Protein AF-A0A0B7FHX1-F1 (afdb_monomer)

Solvent-accessible surface area (backbone atoms only — not comparable to full-atom values): 9506 Å² total; per-residue (Å²): 138,83,82,78,79,73,70,84,73,83,70,71,72,73,91,41,73,64,63,52,54,48,38,58,49,46,40,51,51,51,49,50,56,73,72,40,89,82,59,96,65,55,71,69,55,53,62,51,50,77,76,58,83,90,82,86,83,90,59,101,50,57,67,62,51,52,53,53,48,50,54,54,53,34,53,55,22,52,78,67,77,43,85,44,76,45,78,43,65,50,51,63,91,88,49,93,76,61,57,72,61,45,49,53,49,33,71,73,24,98,39,59,68,72,60,47,55,57,43,28,76,72,34,8,65,67,55,31,48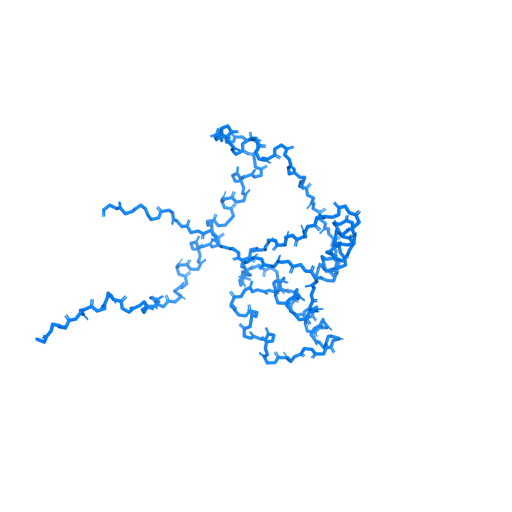,45,60,43,64,63,56,92,49,52,78,45,78,45,75,58,71,82,85,78,71,91,126

Organism: Thanatephorus cucumeris (strain AG1-IB / isolate 7/3/14) (NCBI:txid1108050)

Nearest PDB structures (foldseek):
  6a8j-assembly4_D  TM=2.840E-01  e=4.278E+00  Vibrio vulnificus CMCP6
  8s0d-assembly1_B  TM=2.046E-01  e=9.626E+00  Homo sapiens

pLDDT: mean 76.25, std 16.11, range [33.47, 93.81]

Mean predicted aligned error: 10.98 Å

Sequence (151 aa):
MTVHSLGPDTVYPQNTTQMRLQSETTDNLLWAQITSSSVSQSPAIQGALSRITFLENESSAPLAGILQRCSVEHTAAVSNSKALLVVVGRGRRSAESHIDELHGIIASSNASETIGSEIRRTVGDVATAFVATGTKASLFVFQASENVGDD

Radius of gyration: 18.98 Å; Cα contacts (8 Å, |Δi|>4): 115; chains: 1; bounding box: 52×46×45 Å

Structure (mmCIF, N/CA/C/O backbone):
data_AF-A0A0B7FHX1-F1
#
_entry.id   AF-A0A0B7FHX1-F1
#
loop_
_atom_site.group_PDB
_atom_site.id
_atom_site.type_symbol
_atom_site.label_atom_id
_atom_site.label_alt_id
_atom_site.label_comp_id
_atom_site.label_asym_id
_atom_site.label_entity_id
_atom_site.label_seq_id
_atom_site.pdbx_PDB_ins_code
_atom_site.Cartn_x
_atom_site.Cartn_y
_atom_site.Cartn_z
_atom_site.occupancy
_atom_site.B_iso_or_equiv
_atom_site.auth_seq_id
_atom_site.auth_comp_id
_atom_site.auth_asym_id
_atom_site.auth_atom_id
_atom_site.pdbx_PDB_model_num
ATOM 1 N N . MET A 1 1 ? -36.925 -24.908 -24.776 1.00 37.22 1 MET A N 1
ATOM 2 C CA . MET A 1 1 ? -35.458 -24.741 -24.800 1.00 37.22 1 MET A CA 1
ATOM 3 C C . MET A 1 1 ? -35.200 -23.255 -24.658 1.00 37.22 1 MET A C 1
ATOM 5 O O . MET A 1 1 ? -35.352 -22.517 -25.620 1.00 37.22 1 MET A O 1
ATOM 9 N N . THR A 1 2 ? -35.015 -22.804 -23.424 1.00 33.47 2 THR A N 1
ATOM 10 C CA . THR A 1 2 ? -35.028 -21.385 -23.058 1.00 33.47 2 THR A CA 1
ATOM 11 C C . THR A 1 2 ? -33.585 -20.906 -23.035 1.00 33.47 2 THR A C 1
ATOM 13 O O . THR A 1 2 ? -32.791 -21.381 -22.228 1.00 33.47 2 THR A O 1
ATOM 16 N N . VAL A 1 3 ? -33.223 -20.039 -23.976 1.00 41.09 3 VAL A N 1
ATOM 17 C CA . VAL A 1 3 ? -31.879 -19.466 -24.061 1.00 41.09 3 VAL A CA 1
ATOM 18 C C . VAL A 1 3 ? -31.801 -18.360 -23.013 1.00 41.09 3 VAL A C 1
ATOM 20 O O . VAL A 1 3 ? -32.424 -17.312 -23.167 1.00 41.09 3 VAL A O 1
ATOM 23 N N . HIS A 1 4 ? -31.097 -18.612 -21.910 1.00 41.12 4 HIS A N 1
ATOM 24 C CA . HIS A 1 4 ? -30.722 -17.551 -20.984 1.00 41.12 4 HIS A CA 1
ATOM 25 C C . HIS A 1 4 ? -29.721 -16.652 -21.709 1.00 41.12 4 HIS A C 1
ATOM 27 O O . HIS A 1 4 ? -28.592 -17.063 -21.969 1.00 41.12 4 HIS A O 1
ATOM 33 N N . SER A 1 5 ? -30.151 -15.440 -22.065 1.00 40.06 5 SER A N 1
ATOM 34 C CA . SER A 1 5 ? -29.225 -14.372 -22.424 1.00 40.06 5 SER A CA 1
ATOM 35 C C . SER A 1 5 ? -28.397 -14.084 -21.178 1.00 40.06 5 SER A C 1
ATOM 37 O O . SER A 1 5 ? -28.877 -13.453 -20.238 1.00 40.06 5 SER A O 1
ATOM 39 N N . LEU A 1 6 ? -27.174 -14.608 -21.150 1.00 42.34 6 LEU A N 1
ATOM 40 C CA . LEU A 1 6 ? -26.135 -14.117 -20.260 1.00 42.34 6 LEU A CA 1
ATOM 41 C C . LEU A 1 6 ? -26.043 -12.609 -20.521 1.00 42.34 6 LEU A C 1
ATOM 43 O O . LEU A 1 6 ? -26.012 -12.185 -21.679 1.00 42.34 6 LEU A O 1
ATOM 47 N N . GLY A 1 7 ? -26.132 -11.810 -19.455 1.00 47.69 7 GLY A N 1
ATOM 48 C CA . GLY A 1 7 ? -25.969 -10.358 -19.528 1.00 47.69 7 GLY A CA 1
ATOM 49 C C . GLY A 1 7 ? -24.681 -10.003 -20.273 1.00 47.69 7 GLY A C 1
ATOM 50 O O . GLY A 1 7 ? -23.804 -10.863 -20.378 1.00 47.69 7 GLY A O 1
ATOM 51 N N . PRO A 1 8 ? -24.587 -8.784 -20.833 1.00 43.00 8 PRO A N 1
ATOM 52 C CA . PRO A 1 8 ? -23.492 -8.406 -21.708 1.00 43.00 8 PRO A CA 1
ATOM 53 C C . PRO A 1 8 ? -22.172 -8.772 -21.040 1.00 43.00 8 PRO A C 1
ATOM 55 O O . PRO A 1 8 ? -21.829 -8.259 -19.976 1.00 43.00 8 PRO A O 1
ATOM 58 N N . ASP A 1 9 ? -21.505 -9.730 -21.679 1.00 35.16 9 ASP A N 1
ATOM 59 C CA . ASP A 1 9 ? -20.118 -10.096 -21.479 1.00 35.16 9 ASP A CA 1
ATOM 60 C C . ASP A 1 9 ? -19.353 -8.802 -21.206 1.00 35.16 9 ASP A C 1
ATOM 62 O O . ASP A 1 9 ? -19.464 -7.855 -21.993 1.00 35.16 9 ASP A O 1
ATOM 66 N N . THR A 1 10 ? -18.693 -8.697 -20.050 1.00 42.47 10 THR A N 1
ATOM 67 C CA . THR A 1 10 ? -17.952 -7.497 -19.654 1.00 42.47 10 THR A CA 1
ATOM 68 C C . THR A 1 10 ? -16.729 -7.377 -20.552 1.00 42.47 10 THR A C 1
ATOM 70 O O . THR A 1 10 ? -15.591 -7.609 -20.141 1.00 42.47 10 THR A O 1
ATOM 73 N N . VAL A 1 11 ? -16.959 -7.015 -21.809 1.00 41.91 11 VAL A N 1
ATOM 74 C CA . VAL A 1 11 ? -15.971 -6.408 -22.671 1.00 41.91 11 VAL A CA 1
ATOM 75 C C . VAL A 1 11 ? -15.642 -5.113 -21.963 1.00 41.91 11 VAL A C 1
ATOM 77 O O . VAL A 1 11 ? -16.376 -4.135 -22.073 1.00 41.91 11 VAL A O 1
ATOM 80 N N . TYR A 1 12 ? -14.575 -5.136 -21.164 1.00 44.03 12 TYR A N 1
ATOM 81 C CA . TYR A 1 12 ? -13.987 -3.922 -20.629 1.00 44.03 12 TYR A CA 1
ATOM 82 C C . TYR A 1 12 ? -13.838 -2.964 -21.817 1.00 44.03 12 TYR A C 1
ATOM 84 O O . TYR A 1 12 ? -13.054 -3.270 -22.728 1.00 44.03 12 TYR A O 1
ATOM 92 N N . PRO A 1 13 ? -14.595 -1.847 -21.874 1.00 47.59 13 PRO A N 1
ATOM 93 C CA . PRO A 1 13 ? -14.341 -0.846 -22.889 1.00 47.59 13 PRO A CA 1
ATOM 94 C C . PRO A 1 13 ? -12.879 -0.463 -22.712 1.00 47.59 13 PRO A C 1
ATOM 96 O O . PRO A 1 13 ? -12.397 -0.352 -21.580 1.00 47.59 13 PRO A O 1
ATOM 99 N N . GLN A 1 14 ? -12.151 -0.407 -23.827 1.00 49.50 14 GLN A N 1
ATOM 100 C CA . GLN A 1 14 ? -10.704 -0.239 -23.829 1.00 49.50 14 GLN A CA 1
ATOM 101 C C . GLN A 1 14 ? -10.266 0.762 -22.761 1.00 49.50 14 GLN A C 1
ATOM 103 O O . GLN A 1 14 ? -10.906 1.794 -22.593 1.00 49.50 14 GLN A O 1
ATOM 108 N N . ASN A 1 15 ? -9.187 0.451 -22.041 1.00 53.50 15 ASN A N 1
ATOM 109 C CA . ASN A 1 15 ? -8.605 1.303 -21.005 1.00 53.50 15 ASN A CA 1
ATOM 110 C C . ASN A 1 15 ? -8.094 2.616 -21.634 1.00 53.50 15 ASN A C 1
ATOM 112 O O . ASN A 1 15 ? -6.898 2.777 -21.892 1.00 53.50 15 ASN A O 1
ATOM 116 N N . THR A 1 16 ? -9.020 3.511 -21.981 1.00 60.50 16 THR A N 1
ATOM 117 C CA . THR A 1 16 ? -8.749 4.734 -22.724 1.00 60.50 16 THR 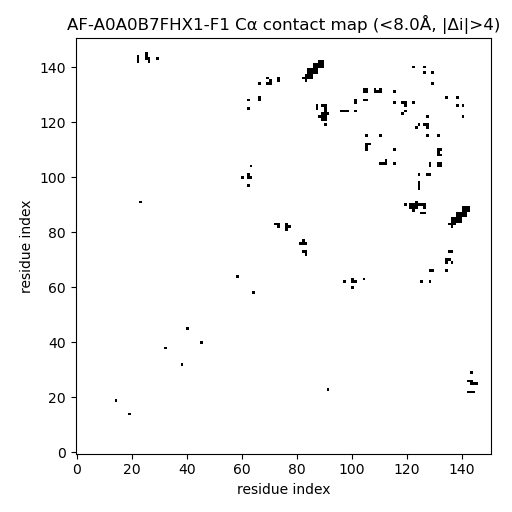A CA 1
ATOM 118 C C . THR A 1 16 ? -7.974 5.688 -21.835 1.00 60.50 16 THR A C 1
ATOM 120 O O . THR A 1 16 ? -8.092 5.689 -20.607 1.00 60.50 16 THR A O 1
ATOM 123 N N . THR A 1 17 ? -7.170 6.542 -22.457 1.00 59.97 17 THR A N 1
ATOM 124 C CA . THR A 1 17 ? -6.439 7.598 -21.751 1.00 59.97 17 THR A CA 1
ATOM 125 C C . THR A 1 17 ? -7.372 8.461 -20.889 1.00 59.97 17 THR A C 1
ATOM 127 O O . THR A 1 17 ? -6.977 8.871 -19.805 1.00 59.97 17 THR A O 1
ATOM 130 N N . GLN A 1 18 ? -8.625 8.660 -21.311 1.00 58.69 18 GLN A N 1
ATOM 131 C CA . GLN A 1 18 ? -9.626 9.436 -20.578 1.00 58.69 18 GLN A CA 1
ATOM 132 C C . GLN A 1 18 ? -10.058 8.766 -19.264 1.00 58.69 18 GLN A C 1
ATOM 134 O O . GLN A 1 18 ? -9.983 9.404 -18.218 1.00 58.69 18 GLN A O 1
ATOM 139 N N . MET A 1 19 ? -10.413 7.476 -19.285 1.00 59.31 19 MET A N 1
ATOM 140 C CA . MET A 1 19 ? -10.803 6.739 -18.071 1.00 59.31 19 MET A CA 1
ATOM 141 C C . MET A 1 19 ? -9.637 6.626 -17.071 1.00 59.31 19 MET A C 1
ATOM 143 O O . MET A 1 19 ? -9.824 6.635 -15.855 1.00 59.31 19 MET A O 1
ATOM 147 N N . ARG A 1 20 ? -8.400 6.590 -17.585 1.00 61.38 20 ARG A N 1
ATOM 148 C CA . ARG A 1 20 ? -7.174 6.595 -16.773 1.00 61.38 20 ARG A CA 1
ATOM 149 C C . ARG A 1 20 ? -6.938 7.933 -16.072 1.00 61.38 20 ARG A C 1
ATOM 151 O O . ARG A 1 20 ? -6.678 7.937 -14.874 1.00 61.38 20 ARG A O 1
ATOM 158 N N . LEU A 1 21 ? -7.057 9.046 -16.799 1.00 58.69 21 LEU A N 1
ATOM 159 C CA . LEU A 1 21 ? -6.922 10.395 -16.233 1.00 58.69 21 LEU A CA 1
ATOM 160 C C . LEU A 1 21 ? -8.027 10.695 -15.212 1.00 58.69 21 LEU A C 1
ATOM 162 O O . LEU A 1 21 ? -7.761 11.304 -14.175 1.00 58.69 21 LEU A O 1
ATOM 166 N N . GLN A 1 22 ? -9.249 10.224 -15.477 1.00 60.88 22 GLN A N 1
ATOM 167 C CA . GLN A 1 22 ? -10.358 10.313 -14.528 1.00 60.88 22 GLN A CA 1
ATOM 168 C C . GLN A 1 22 ? -10.027 9.568 -13.235 1.00 60.88 22 GLN A C 1
ATOM 170 O O . GLN A 1 22 ? -10.054 10.181 -12.177 1.00 60.88 22 GLN A O 1
ATOM 175 N N . SER A 1 23 ? -9.594 8.304 -13.310 1.00 59.47 23 SER A N 1
ATOM 176 C CA . SER A 1 23 ? -9.200 7.538 -12.118 1.00 59.47 23 SER A CA 1
ATOM 177 C C . SER A 1 23 ? -8.097 8.213 -11.301 1.00 59.47 23 SER A C 1
ATOM 179 O O . SER A 1 23 ? -8.201 8.265 -10.079 1.00 59.47 23 SER A O 1
ATOM 181 N N . GLU A 1 24 ? -7.047 8.725 -11.955 1.00 64.94 24 GLU A N 1
ATOM 182 C CA . GLU A 1 24 ? -5.950 9.417 -11.263 1.00 64.94 24 GLU A CA 1
ATOM 183 C C . GLU A 1 24 ? -6.455 10.666 -10.522 1.00 64.94 24 GLU A C 1
ATOM 185 O O . GLU A 1 24 ? -6.028 10.951 -9.401 1.00 64.94 24 GLU A O 1
ATOM 190 N N . THR A 1 25 ? -7.408 11.381 -11.119 1.00 72.06 25 THR A N 1
ATOM 191 C CA . THR A 1 25 ? -8.045 12.555 -10.511 1.00 72.06 25 THR A CA 1
ATOM 192 C C . THR A 1 25 ? -8.944 12.155 -9.341 1.00 72.06 25 THR A C 1
ATOM 194 O O . THR A 1 25 ? -8.858 12.763 -8.274 1.00 72.06 25 THR A O 1
ATOM 197 N N . THR A 1 26 ? -9.750 11.103 -9.494 1.00 75.88 26 THR A N 1
ATOM 198 C CA . THR A 1 26 ? -10.673 10.620 -8.457 1.00 75.88 26 THR A CA 1
ATOM 199 C C . THR A 1 26 ? -9.930 10.124 -7.218 1.00 75.88 26 THR A C 1
ATOM 201 O O . THR A 1 26 ? -10.313 10.488 -6.109 1.00 75.88 26 THR A O 1
ATOM 204 N N . ASP A 1 27 ? -8.831 9.375 -7.377 1.00 76.00 27 ASP A N 1
ATOM 205 C CA . ASP A 1 27 ? -8.011 8.921 -6.242 1.00 76.00 27 ASP A CA 1
ATOM 206 C C . ASP A 1 27 ? -7.413 10.106 -5.463 1.00 76.00 27 ASP A C 1
ATOM 208 O O . ASP A 1 27 ? -7.408 10.104 -4.233 1.00 76.00 27 ASP A O 1
ATOM 212 N N . ASN A 1 28 ? -6.915 11.131 -6.166 1.00 78.81 28 ASN A N 1
ATOM 213 C CA . ASN A 1 28 ? -6.338 12.322 -5.534 1.00 78.81 28 ASN A CA 1
ATOM 214 C C . ASN A 1 28 ? -7.392 13.161 -4.812 1.00 78.81 28 ASN A C 1
ATOM 216 O O . ASN A 1 28 ? -7.147 13.620 -3.697 1.00 78.81 28 ASN A O 1
ATOM 220 N N . LEU A 1 29 ? -8.565 13.343 -5.424 1.00 81.38 29 LEU A N 1
ATOM 221 C CA . LEU A 1 29 ? -9.674 14.057 -4.798 1.00 81.38 29 LEU A CA 1
ATOM 222 C C . LEU A 1 29 ? -10.181 13.312 -3.563 1.00 81.38 29 LEU A C 1
ATOM 224 O O . LEU A 1 29 ? -10.350 13.938 -2.519 1.00 81.38 29 LEU A O 1
ATOM 228 N N . LEU A 1 30 ? -10.356 11.990 -3.648 1.00 81.38 30 LEU A N 1
ATOM 229 C CA . LEU A 1 30 ? -10.774 11.170 -2.513 1.00 81.38 30 LEU A CA 1
ATOM 230 C C . LEU A 1 30 ? -9.740 11.224 -1.381 1.00 81.38 30 LEU A C 1
ATOM 232 O O . LEU A 1 30 ? -10.102 11.435 -0.224 1.00 81.38 30 LEU A O 1
ATOM 236 N N . TRP A 1 31 ? -8.451 11.088 -1.703 1.00 82.19 31 TRP A N 1
ATOM 237 C CA . TRP A 1 31 ? -7.384 11.190 -0.709 1.00 82.19 31 TRP A CA 1
ATOM 238 C C . TRP A 1 31 ? -7.354 12.566 -0.039 1.00 82.19 31 TRP A C 1
ATOM 240 O O . TRP A 1 31 ? -7.307 12.646 1.188 1.00 82.19 31 TRP A O 1
ATOM 250 N N . ALA A 1 32 ? -7.455 13.650 -0.814 1.00 82.25 32 ALA A N 1
ATOM 251 C CA . ALA A 1 32 ? -7.502 15.011 -0.282 1.00 82.25 32 ALA A CA 1
ATOM 252 C C . ALA A 1 32 ? -8.751 15.251 0.581 1.00 82.25 32 ALA A C 1
ATOM 254 O O . ALA A 1 32 ? -8.667 15.904 1.617 1.00 82.25 32 ALA A O 1
ATOM 255 N N . GLN A 1 33 ? -9.902 14.691 0.203 1.00 79.69 33 GLN A N 1
ATOM 256 C CA . GLN A 1 33 ? -11.131 14.776 0.995 1.00 79.69 33 GLN A CA 1
ATOM 257 C C . GLN A 1 33 ? -11.028 14.027 2.324 1.00 79.69 33 GLN A C 1
ATOM 259 O O . GLN A 1 33 ? -11.560 14.506 3.322 1.00 79.69 33 GLN A O 1
ATOM 264 N N . ILE A 1 34 ? -10.375 12.861 2.342 1.00 78.62 34 ILE A N 1
ATOM 265 C CA . ILE A 1 34 ? -10.213 12.039 3.550 1.00 78.62 34 ILE A CA 1
ATOM 266 C C . ILE A 1 34 ? -9.159 12.636 4.487 1.00 78.62 34 ILE A C 1
ATOM 268 O O . ILE A 1 34 ? -9.331 12.587 5.702 1.00 78.62 34 ILE A O 1
ATOM 272 N N . THR A 1 35 ? -8.085 13.203 3.936 1.00 80.31 35 THR A N 1
ATOM 273 C CA . THR A 1 35 ? -6.972 13.761 4.721 1.00 80.31 35 THR A CA 1
ATOM 274 C C . THR A 1 35 ? -7.161 15.229 5.109 1.00 80.31 35 THR A C 1
ATOM 276 O O . THR A 1 35 ? -6.513 15.691 6.047 1.00 80.31 35 THR A O 1
ATOM 279 N N . SER A 1 36 ? -8.058 15.968 4.447 1.00 76.50 36 SER A N 1
ATOM 280 C CA . SER A 1 36 ? -8.387 17.348 4.813 1.00 76.50 36 SER A CA 1
ATOM 281 C C . SER A 1 36 ? -9.450 17.418 5.910 1.00 76.50 36 SER A C 1
ATOM 283 O O . SER A 1 36 ? -10.573 16.944 5.749 1.00 76.50 36 SER A O 1
ATOM 285 N N . SER A 1 37 ? -9.146 18.141 6.988 1.00 62.59 37 SER A N 1
ATOM 286 C CA . SER A 1 37 ? -10.089 18.430 8.078 1.00 62.59 37 SER A CA 1
ATOM 287 C C . SER A 1 37 ? -11.219 19.406 7.701 1.00 62.59 37 SER A C 1
ATOM 289 O O . SER A 1 37 ? -12.068 19.695 8.541 1.00 62.59 37 SER A O 1
ATOM 291 N N . SER A 1 38 ? -11.223 19.971 6.484 1.00 58.28 38 SER A N 1
ATOM 292 C CA . SER A 1 38 ? -12.115 21.082 6.099 1.00 58.28 38 SER A CA 1
ATOM 293 C C . SER A 1 38 ? -13.454 20.672 5.479 1.00 58.28 38 SER A C 1
ATOM 295 O O . SER A 1 38 ? -14.336 21.518 5.331 1.00 58.28 38 SER A O 1
ATOM 297 N N . VAL A 1 39 ? -13.631 19.402 5.106 1.00 62.22 39 VAL A N 1
ATOM 298 C CA . VAL A 1 39 ? -14.861 18.930 4.456 1.00 62.22 39 VAL A CA 1
ATOM 299 C C . VAL A 1 39 ? -15.846 18.455 5.523 1.00 62.22 39 VAL A C 1
ATOM 301 O O . VAL A 1 39 ? -15.476 17.699 6.419 1.00 62.22 39 VAL A O 1
ATOM 304 N N . SER A 1 40 ? -17.114 18.873 5.438 1.00 64.12 40 SER A N 1
ATOM 305 C CA . SER A 1 40 ? -18.193 18.354 6.290 1.00 64.12 40 SER A CA 1
ATOM 306 C C . SER A 1 40 ? -18.419 16.865 6.009 1.00 64.12 40 SER A C 1
ATOM 308 O O . SER A 1 40 ? -19.230 16.484 5.170 1.00 64.12 40 SER A O 1
ATOM 310 N N . GLN A 1 41 ? -17.650 16.015 6.682 1.00 74.06 41 GLN A N 1
ATOM 311 C CA . GLN A 1 41 ? -17.743 14.566 6.576 1.00 74.06 41 GLN A CA 1
ATOM 312 C C . GLN A 1 41 ? -18.869 14.017 7.457 1.00 74.06 41 GLN A C 1
ATOM 314 O O . GLN A 1 41 ? -19.242 14.614 8.469 1.00 74.06 41 GLN A O 1
ATOM 319 N N . SER A 1 42 ? -19.397 12.848 7.092 1.00 81.38 42 SER A N 1
ATOM 320 C CA . SER A 1 42 ? -20.390 12.166 7.922 1.00 81.38 42 SER A CA 1
ATOM 321 C C . SER A 1 42 ? -19.791 11.768 9.285 1.00 81.38 42 SER A C 1
ATOM 323 O O . SER A 1 42 ? -18.590 11.482 9.369 1.00 81.38 42 SER A O 1
ATOM 325 N N . PRO A 1 43 ? -20.606 11.668 10.355 1.00 83.06 43 PRO A N 1
ATOM 326 C CA . PRO A 1 43 ? -20.120 11.261 11.677 1.00 83.06 43 PRO A CA 1
ATOM 327 C C . PRO A 1 43 ? -19.401 9.903 11.678 1.00 83.06 43 PRO A C 1
ATOM 329 O O . PRO A 1 43 ? -18.473 9.684 12.454 1.00 83.06 43 PRO A O 1
ATOM 332 N N . ALA A 1 44 ? -19.796 8.994 10.779 1.00 83.75 44 ALA A N 1
ATOM 333 C CA . ALA A 1 44 ? -19.159 7.690 10.622 1.00 83.75 44 ALA A CA 1
ATOM 334 C C . ALA A 1 44 ? -17.712 7.803 10.108 1.00 83.75 44 ALA A C 1
ATOM 336 O O . ALA A 1 44 ? -16.826 7.124 10.630 1.00 83.75 44 ALA A O 1
ATOM 337 N N . ILE A 1 45 ? -17.460 8.679 9.128 1.00 82.19 45 ILE A N 1
ATOM 338 C CA . ILE A 1 45 ? -16.118 8.900 8.566 1.00 82.19 45 ILE A CA 1
ATOM 339 C C . ILE A 1 45 ? -15.231 9.604 9.595 1.00 82.19 45 ILE A C 1
ATOM 341 O O . ILE A 1 45 ? -14.115 9.153 9.839 1.00 82.19 45 ILE A O 1
ATOM 345 N N . GLN A 1 46 ? -15.746 10.626 10.282 1.00 83.12 46 GLN A N 1
ATOM 346 C CA . GLN A 1 46 ? -15.010 11.303 11.358 1.00 83.12 46 GLN A CA 1
ATOM 347 C C . GLN A 1 46 ? -14.623 10.335 12.484 1.00 83.12 46 GLN A C 1
ATOM 349 O O . GLN A 1 46 ? -13.483 10.327 12.952 1.00 83.12 46 GLN A O 1
ATOM 354 N N . GLY A 1 47 ? -15.559 9.469 12.887 1.00 85.56 47 GLY A N 1
ATOM 355 C CA . GLY A 1 47 ? -15.299 8.424 13.870 1.00 85.56 47 GLY A CA 1
ATOM 356 C C . GLY A 1 47 ? -14.270 7.396 13.396 1.00 85.56 47 GLY A C 1
ATOM 357 O O . GLY A 1 47 ? -13.548 6.848 14.222 1.00 85.56 47 GLY A O 1
ATOM 358 N N . ALA A 1 48 ? -14.186 7.109 12.095 1.00 86.12 48 ALA A N 1
ATOM 359 C CA . ALA A 1 48 ? -13.147 6.246 11.541 1.00 86.12 48 ALA A CA 1
ATOM 360 C C . ALA A 1 48 ? -11.776 6.933 11.525 1.00 86.12 48 ALA A C 1
ATOM 362 O O . ALA A 1 48 ? -10.801 6.330 11.973 1.00 86.12 48 ALA A O 1
ATOM 363 N N . LEU A 1 49 ? -11.711 8.193 11.084 1.00 85.88 49 LEU A N 1
ATOM 364 C CA . LEU A 1 49 ? -10.466 8.959 10.992 1.00 85.88 49 LEU A CA 1
ATOM 365 C C . LEU A 1 49 ? -9.812 9.214 12.348 1.00 85.88 49 LEU A C 1
ATOM 367 O O . LEU A 1 49 ? -8.590 9.225 12.425 1.00 85.88 49 LEU A O 1
ATOM 371 N N . SER A 1 50 ? -10.585 9.328 13.431 1.00 87.25 50 SER A N 1
ATOM 372 C CA . SER A 1 50 ? -10.021 9.476 14.783 1.00 87.25 50 SER A CA 1
ATOM 373 C C . SER A 1 50 ? -9.196 8.269 15.252 1.00 87.25 50 SER A C 1
ATOM 375 O O . SER A 1 50 ? -8.446 8.379 16.220 1.00 87.25 50 SER A O 1
ATOM 377 N N . ARG A 1 51 ? -9.314 7.118 14.575 1.00 89.31 51 ARG A N 1
ATOM 378 C CA . ARG A 1 51 ? -8.520 5.905 14.831 1.00 89.31 51 ARG A CA 1
ATOM 379 C C . ARG A 1 51 ? -7.365 5.718 13.843 1.00 89.31 51 A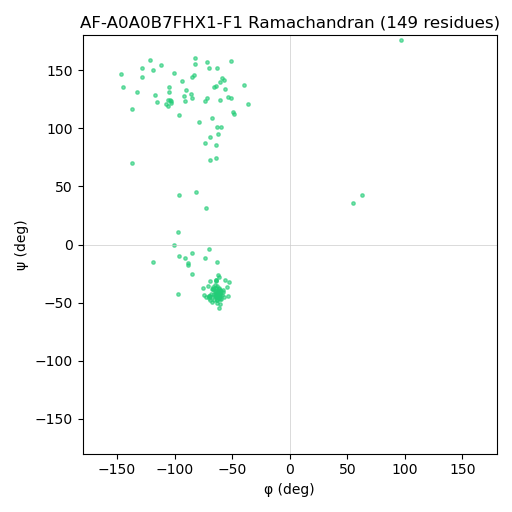RG A C 1
ATOM 381 O O . ARG A 1 51 ? -6.663 4.712 13.935 1.00 89.31 51 ARG A O 1
ATOM 388 N N . ILE A 1 52 ? -7.200 6.626 12.882 1.00 88.12 52 ILE A N 1
ATOM 389 C CA . ILE A 1 52 ? -6.190 6.542 11.826 1.00 88.12 52 ILE A CA 1
ATOM 390 C C . ILE A 1 52 ? -5.065 7.527 12.139 1.00 88.12 52 ILE A C 1
ATOM 392 O O . ILE A 1 52 ? -5.304 8.703 12.395 1.00 88.12 52 ILE A O 1
ATOM 396 N N . THR A 1 53 ? -3.827 7.046 12.062 1.00 89.06 53 THR A N 1
ATOM 397 C CA . THR A 1 53 ? -2.631 7.888 12.149 1.00 89.06 53 THR A CA 1
ATOM 398 C C . THR A 1 53 ? -2.027 8.031 10.760 1.00 89.06 53 THR A C 1
ATOM 400 O O . THR A 1 53 ? -1.619 7.037 10.157 1.00 89.06 53 THR A O 1
ATOM 403 N N . PHE A 1 54 ? -1.948 9.265 10.264 1.00 86.81 54 PHE A N 1
ATOM 404 C CA . PHE A 1 54 ? -1.279 9.578 9.005 1.00 86.81 54 PHE A CA 1
ATOM 405 C C . PHE A 1 54 ? 0.211 9.794 9.251 1.00 86.81 54 PHE A C 1
ATOM 407 O O . PHE A 1 54 ? 0.595 10.541 10.148 1.00 86.81 54 PHE A O 1
ATOM 414 N N . LEU A 1 55 ? 1.040 9.112 8.464 1.00 88.50 55 LEU A N 1
ATOM 415 C CA . LEU A 1 55 ? 2.493 9.204 8.523 1.00 88.50 55 LEU A CA 1
ATOM 416 C C . LEU A 1 55 ? 3.019 9.379 7.104 1.00 88.50 55 LEU A C 1
ATOM 418 O O . LEU A 1 55 ? 2.658 8.608 6.215 1.00 88.50 55 LEU A O 1
ATOM 422 N N . GLU A 1 56 ? 3.891 10.359 6.925 1.00 87.38 56 GLU A N 1
ATOM 423 C CA . GLU A 1 56 ? 4.662 10.563 5.706 1.00 87.38 56 GLU A CA 1
ATOM 424 C C . GLU A 1 56 ? 6.099 10.110 5.970 1.00 87.38 56 GLU A C 1
ATOM 426 O O . GLU A 1 56 ? 6.642 10.346 7.052 1.00 87.38 56 GLU A O 1
ATOM 431 N N . ASN A 1 57 ? 6.686 9.378 5.026 1.00 83.38 57 ASN A N 1
ATOM 432 C CA . ASN A 1 57 ? 8.032 8.837 5.167 1.00 83.38 57 ASN A CA 1
ATOM 433 C C . ASN A 1 57 ? 8.794 9.023 3.859 1.00 83.38 57 ASN A C 1
ATOM 435 O O . ASN A 1 57 ? 8.429 8.438 2.840 1.00 83.38 57 ASN A O 1
ATOM 439 N N . GLU A 1 58 ? 9.861 9.810 3.917 1.00 87.56 58 GLU A N 1
ATOM 440 C CA . GLU A 1 58 ? 10.779 10.018 2.808 1.00 87.56 58 GLU A CA 1
ATOM 441 C C . GLU A 1 58 ? 11.930 9.013 2.902 1.00 87.56 58 GLU A C 1
ATOM 443 O O . GLU A 1 58 ? 12.589 8.872 3.934 1.00 87.56 58 GLU A O 1
ATOM 448 N N . SER A 1 59 ? 12.183 8.290 1.815 1.00 86.69 59 SER A N 1
ATOM 449 C CA . SER A 1 59 ? 13.250 7.298 1.748 1.00 86.69 59 SER A CA 1
ATOM 450 C C . SER A 1 59 ? 13.836 7.244 0.346 1.00 86.69 59 SER A C 1
ATOM 452 O O . SER A 1 59 ? 13.113 7.393 -0.633 1.00 86.69 59 SER A O 1
ATOM 454 N N . SER A 1 60 ? 15.138 6.972 0.246 1.00 89.00 60 SER A N 1
ATOM 455 C CA . SER A 1 60 ? 15.799 6.663 -1.027 1.00 89.00 60 SER A CA 1
ATOM 456 C C . SER A 1 60 ? 15.463 5.264 -1.559 1.00 89.00 60 SER A C 1
ATOM 458 O O . SER A 1 60 ? 15.781 4.964 -2.706 1.00 89.00 60 SER A O 1
ATOM 460 N N . ALA A 1 61 ? 14.842 4.414 -0.733 1.00 89.31 61 ALA A N 1
ATOM 461 C CA . ALA A 1 61 ? 14.374 3.072 -1.077 1.00 89.31 61 ALA A CA 1
ATOM 462 C C . ALA A 1 61 ? 12.965 2.845 -0.479 1.00 89.31 61 ALA A C 1
ATOM 464 O O . ALA A 1 61 ? 12.807 2.141 0.531 1.00 89.31 61 ALA A O 1
ATOM 465 N N . PRO A 1 62 ? 11.935 3.522 -1.022 1.00 90.19 62 PRO A N 1
ATOM 466 C CA . PRO A 1 62 ? 10.591 3.518 -0.453 1.00 90.19 62 PRO A CA 1
ATOM 467 C C . PRO A 1 62 ? 9.931 2.132 -0.439 1.00 90.19 62 PRO A C 1
ATOM 469 O O . PRO A 1 62 ? 9.225 1.815 0.527 1.00 90.19 62 PRO A O 1
ATOM 472 N N . LEU A 1 63 ? 10.164 1.279 -1.447 1.00 89.88 63 LEU A N 1
ATOM 473 C CA . LEU A 1 63 ? 9.579 -0.069 -1.484 1.00 89.88 63 LEU A CA 1
ATOM 474 C C . LEU A 1 63 ? 10.194 -0.978 -0.413 1.00 89.88 63 LEU A C 1
ATOM 476 O O . LEU A 1 63 ? 9.473 -1.664 0.314 1.00 89.88 63 LEU A O 1
ATOM 480 N N . ALA A 1 64 ? 11.515 -0.957 -0.257 1.00 91.00 64 ALA A N 1
ATOM 481 C CA . ALA A 1 64 ? 12.195 -1.695 0.800 1.00 91.00 64 ALA A CA 1
ATOM 482 C C . ALA A 1 64 ? 11.765 -1.193 2.189 1.00 91.00 64 ALA A C 1
ATOM 484 O O . ALA A 1 64 ? 11.496 -1.994 3.090 1.00 91.00 64 ALA A O 1
ATOM 485 N N . GLY A 1 65 ? 11.628 0.128 2.349 1.00 92.12 65 GLY A N 1
ATOM 486 C CA . GLY A 1 65 ? 11.175 0.754 3.590 1.00 92.12 65 GLY A CA 1
ATOM 487 C C . GLY A 1 65 ? 9.778 0.297 4.019 1.00 92.12 65 GLY A C 1
ATOM 488 O O . GLY A 1 65 ? 9.577 -0.079 5.180 1.00 92.12 65 GLY A O 1
ATOM 489 N N . ILE A 1 66 ? 8.811 0.273 3.094 1.00 92.00 66 ILE A N 1
ATOM 490 C CA . ILE A 1 66 ? 7.442 -0.149 3.425 1.00 92.00 66 ILE A CA 1
ATOM 491 C C . ILE A 1 66 ? 7.345 -1.656 3.702 1.00 92.00 66 ILE A C 1
ATOM 493 O O . ILE A 1 66 ? 6.619 -2.063 4.613 1.00 92.00 66 ILE A O 1
ATOM 497 N N . LEU A 1 67 ? 8.118 -2.485 2.992 1.00 92.44 67 LEU A N 1
ATOM 498 C CA . LEU A 1 67 ? 8.193 -3.929 3.238 1.00 92.44 67 LEU A CA 1
ATOM 499 C C . LEU A 1 67 ? 8.783 -4.241 4.618 1.00 92.44 67 LEU A C 1
ATOM 501 O O . LEU A 1 67 ? 8.225 -5.049 5.368 1.00 92.44 67 LEU A O 1
ATOM 505 N N . GLN A 1 68 ? 9.866 -3.554 4.991 1.00 92.38 68 GLN A N 1
ATOM 506 C CA . GLN A 1 68 ? 10.464 -3.684 6.318 1.00 92.38 68 GLN A CA 1
ATOM 507 C C . GLN A 1 68 ? 9.469 -3.281 7.407 1.00 92.38 68 GLN A C 1
ATOM 509 O O . GLN A 1 68 ? 9.298 -3.997 8.398 1.00 92.38 68 GLN A O 1
ATOM 514 N N . ARG A 1 69 ? 8.759 -2.166 7.209 1.00 92.06 69 ARG A N 1
ATOM 515 C CA . ARG A 1 69 ? 7.725 -1.730 8.148 1.00 92.06 69 ARG A CA 1
ATOM 516 C C . ARG A 1 69 ? 6.601 -2.758 8.274 1.00 92.06 69 ARG A C 1
ATOM 518 O O . ARG A 1 69 ? 6.199 -3.069 9.390 1.00 92.06 69 ARG A O 1
ATOM 525 N N . CYS A 1 70 ? 6.143 -3.343 7.169 1.00 93.38 70 CYS A N 1
ATOM 526 C CA . CYS A 1 70 ? 5.142 -4.408 7.203 1.00 93.38 70 CYS A CA 1
ATOM 527 C C . CYS A 1 70 ? 5.597 -5.609 8.048 1.00 93.38 70 CYS A C 1
ATOM 529 O O . CYS A 1 70 ? 4.788 -6.177 8.777 1.00 93.38 70 CYS A O 1
ATOM 531 N N . SER A 1 71 ? 6.873 -5.995 7.980 1.00 92.12 71 SER A N 1
ATOM 532 C CA . SER A 1 71 ? 7.424 -7.084 8.802 1.00 92.12 71 SER A CA 1
ATOM 533 C C . SER A 1 71 ? 7.371 -6.764 10.305 1.00 92.12 71 SER A C 1
ATOM 535 O O . SER A 1 71 ? 6.958 -7.600 11.120 1.00 92.12 71 SER A O 1
ATOM 537 N N . VAL A 1 72 ? 7.719 -5.527 10.675 1.00 93.12 72 VAL A N 1
ATOM 538 C CA . VAL A 1 72 ? 7.646 -5.040 12.063 1.00 93.12 72 VAL A CA 1
ATOM 539 C C . VAL A 1 72 ? 6.200 -5.035 12.565 1.00 93.12 72 VAL A C 1
ATOM 541 O O . VAL A 1 72 ? 5.908 -5.620 13.609 1.00 93.12 72 VAL A O 1
ATOM 544 N N . GLU A 1 73 ? 5.282 -4.447 11.797 1.00 92.81 73 GLU A N 1
ATOM 545 C CA . GLU A 1 73 ? 3.856 -4.369 12.146 1.00 92.81 73 GLU A CA 1
ATOM 546 C C . GLU A 1 73 ? 3.210 -5.762 12.195 1.00 92.81 73 GLU A C 1
ATOM 548 O O . GLU A 1 73 ? 2.375 -6.031 13.055 1.00 92.81 73 GLU A O 1
ATOM 553 N N . HIS A 1 74 ? 3.625 -6.690 11.327 1.00 93.38 74 HIS A N 1
ATOM 554 C CA . HIS A 1 74 ? 3.157 -8.075 11.361 1.00 93.38 74 HIS A CA 1
ATOM 555 C C . HIS A 1 74 ? 3.567 -8.762 12.664 1.00 93.38 74 HIS A C 1
ATOM 557 O O . HIS A 1 74 ? 2.743 -9.401 13.315 1.00 93.38 74 HIS A O 1
ATOM 563 N N . THR A 1 75 ? 4.824 -8.592 13.077 1.00 93.12 75 THR A N 1
ATOM 564 C CA . THR A 1 75 ? 5.330 -9.165 14.331 1.00 93.12 75 THR A CA 1
ATOM 565 C C . THR A 1 75 ? 4.561 -8.613 15.535 1.00 93.12 75 THR A C 1
ATOM 567 O O . THR A 1 75 ? 4.137 -9.381 16.401 1.00 93.12 75 THR A O 1
ATOM 570 N N . ALA A 1 76 ? 4.299 -7.302 15.551 1.00 93.19 76 ALA A N 1
ATOM 571 C CA . ALA A 1 76 ? 3.487 -6.655 16.581 1.00 93.19 76 ALA A CA 1
ATOM 572 C C . ALA A 1 76 ? 2.011 -7.098 16.543 1.00 93.19 76 ALA A C 1
ATOM 574 O O . ALA A 1 76 ? 1.373 -7.250 17.586 1.00 93.19 76 ALA A O 1
ATOM 575 N N . ALA A 1 77 ? 1.439 -7.332 15.361 1.00 92.19 77 ALA A N 1
ATOM 576 C CA . ALA A 1 77 ? 0.075 -7.835 15.229 1.00 92.19 77 ALA A CA 1
ATOM 577 C C . ALA A 1 77 ? -0.036 -9.257 15.795 1.00 92.19 77 ALA A C 1
ATOM 579 O O . ALA A 1 77 ? -0.903 -9.514 16.632 1.00 92.19 77 ALA A O 1
ATOM 580 N N . VAL A 1 78 ? 0.894 -10.144 15.426 1.00 92.75 78 VAL A N 1
ATOM 581 C CA . VAL A 1 78 ? 0.945 -11.528 15.916 1.00 92.75 78 VAL A CA 1
ATOM 582 C C . VAL A 1 78 ? 1.117 -11.574 17.434 1.00 92.75 78 VAL A C 1
ATOM 584 O O . VAL A 1 78 ? 0.391 -12.316 18.095 1.00 92.75 78 VAL A O 1
ATOM 587 N N . SER A 1 79 ? 1.989 -10.740 18.017 1.00 93.75 79 SER A N 1
ATOM 588 C CA . SER A 1 79 ? 2.157 -10.686 19.479 1.00 93.75 79 SER A CA 1
ATOM 589 C C . SER A 1 79 ? 0.882 -10.250 20.210 1.00 93.75 79 SER A C 1
ATOM 591 O O . SER A 1 79 ? 0.671 -10.616 21.361 1.00 93.75 79 SER A O 1
ATOM 593 N N . ASN A 1 80 ? 0.016 -9.489 19.537 1.00 93.81 80 ASN A N 1
ATOM 594 C CA . ASN A 1 80 ? -1.278 -9.045 20.049 1.00 93.81 80 ASN A CA 1
ATOM 595 C C . ASN A 1 80 ? -2.453 -9.931 19.591 1.00 93.81 80 ASN A C 1
ATOM 597 O O . ASN A 1 80 ? -3.605 -9.541 19.778 1.00 93.81 80 ASN A O 1
ATOM 601 N N . SER A 1 81 ? -2.191 -11.101 18.989 1.00 93.62 81 SER A N 1
ATOM 602 C CA . SER A 1 81 ? -3.216 -11.998 18.422 1.00 93.62 81 SER A CA 1
ATOM 603 C C . SER A 1 81 ? -4.136 -11.320 17.391 1.00 93.62 81 SER A C 1
ATOM 605 O O . SER A 1 81 ? -5.330 -11.609 17.312 1.00 93.62 81 SER A O 1
ATOM 607 N N . LYS A 1 82 ? -3.585 -10.394 16.598 1.00 92.38 82 LYS A N 1
ATOM 608 C CA . LYS A 1 82 ? -4.274 -9.673 15.518 1.00 92.38 82 LYS A CA 1
ATOM 609 C C . LYS A 1 82 ? -3.722 -10.085 14.154 1.00 92.38 82 LYS A C 1
ATOM 611 O O . LYS A 1 82 ? -2.565 -10.476 14.028 1.00 92.38 82 LYS A O 1
ATOM 616 N N . ALA A 1 83 ? -4.548 -9.942 13.120 1.00 90.12 83 ALA A N 1
ATOM 617 C CA . ALA A 1 83 ? -4.128 -10.073 11.728 1.00 90.12 83 ALA A CA 1
ATOM 618 C C . ALA A 1 83 ? -3.754 -8.701 11.145 1.00 90.12 83 ALA A C 1
ATOM 620 O O . ALA A 1 83 ? -4.427 -7.707 11.421 1.00 90.12 83 ALA A O 1
ATOM 621 N N . LEU A 1 84 ? -2.698 -8.655 10.326 1.00 93.06 84 LEU A N 1
ATOM 622 C CA . LEU A 1 84 ? -2.300 -7.455 9.589 1.00 93.06 84 LEU A CA 1
ATOM 623 C C . LEU A 1 84 ? -2.978 -7.429 8.211 1.00 93.06 84 LEU A C 1
ATOM 625 O O . LEU A 1 84 ? -2.812 -8.352 7.407 1.00 93.06 84 LEU A O 1
ATOM 629 N N . LEU A 1 85 ? -3.703 -6.343 7.945 1.00 93.44 85 LEU A N 1
ATOM 630 C CA . LEU A 1 85 ? -4.287 -6.016 6.648 1.00 93.44 85 LEU A CA 1
ATOM 631 C C . LEU A 1 85 ? -3.503 -4.855 6.033 1.00 93.44 85 LEU A C 1
ATOM 633 O O . LEU A 1 85 ? -3.427 -3.777 6.621 1.00 93.44 85 LEU A O 1
ATOM 637 N N . VAL A 1 86 ? -2.937 -5.077 4.853 1.00 93.31 86 VAL A N 1
ATOM 638 C CA . VAL A 1 86 ? -2.246 -4.065 4.055 1.00 93.31 86 VAL A CA 1
ATOM 639 C C . VAL A 1 86 ? -3.171 -3.653 2.920 1.00 93.31 86 VAL A C 1
ATOM 641 O O . VAL A 1 86 ? -3.598 -4.479 2.116 1.00 93.31 86 VAL A O 1
ATOM 644 N N . VAL A 1 87 ? -3.484 -2.364 2.862 1.00 91.25 87 VAL A N 1
ATOM 645 C CA . VAL A 1 87 ? -4.345 -1.781 1.833 1.00 91.25 87 VAL A CA 1
ATOM 646 C C . VAL A 1 87 ? -3.501 -0.820 1.008 1.00 91.25 87 VAL A C 1
ATOM 648 O O . VAL A 1 87 ? -2.900 0.101 1.558 1.00 91.25 87 VAL A O 1
ATOM 651 N N . VAL A 1 88 ? -3.433 -1.046 -0.301 1.00 89.62 88 VAL A N 1
ATOM 652 C CA . VAL A 1 88 ? -2.633 -0.246 -1.235 1.00 89.62 88 VAL A CA 1
ATOM 653 C C . VAL A 1 88 ? -3.491 0.223 -2.401 1.00 89.62 88 VAL A C 1
ATOM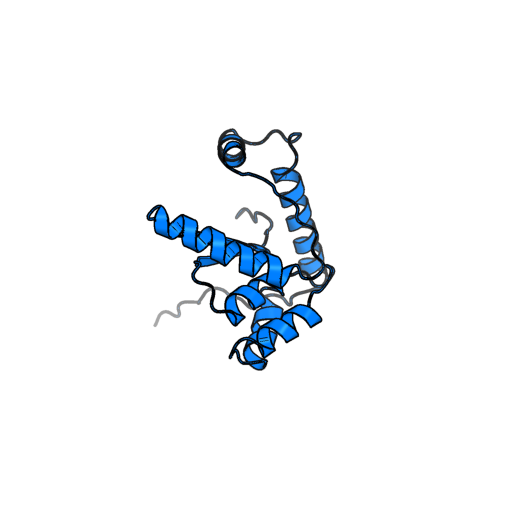 655 O O . VAL A 1 88 ? -4.386 -0.485 -2.860 1.00 89.62 88 VAL A O 1
ATOM 658 N N . GLY A 1 89 ? -3.222 1.430 -2.888 1.00 83.19 89 GLY A N 1
ATOM 659 C CA . GLY A 1 89 ? -3.826 1.910 -4.125 1.00 83.19 89 GLY A CA 1
ATOM 660 C C . GLY A 1 89 ? -3.235 1.196 -5.342 1.00 83.19 89 GLY A C 1
ATOM 661 O O . GLY A 1 89 ? -2.103 0.703 -5.299 1.00 83.19 89 GLY A O 1
ATOM 662 N N . ARG A 1 90 ? -3.976 1.168 -6.450 1.00 78.19 90 ARG A N 1
ATOM 663 C CA . ARG A 1 90 ? -3.428 0.735 -7.739 1.00 78.19 90 ARG A CA 1
ATOM 664 C C . ARG A 1 90 ? -2.320 1.694 -8.192 1.00 78.19 90 ARG A C 1
ATOM 666 O O . ARG A 1 90 ? -2.475 2.912 -8.125 1.00 78.19 90 ARG A O 1
ATOM 673 N N . GLY A 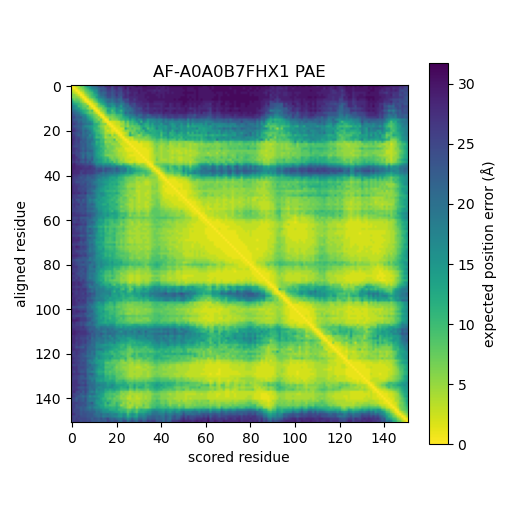1 91 ? -1.214 1.148 -8.696 1.00 68.81 91 GLY A N 1
ATOM 674 C CA . GLY A 1 91 ? -0.128 1.955 -9.254 1.00 68.81 91 GLY A CA 1
ATOM 675 C C . GLY A 1 91 ? -0.584 2.867 -10.392 1.00 68.81 91 GLY A C 1
ATOM 676 O O . GLY A 1 91 ? -1.395 2.487 -11.241 1.00 68.81 91 GLY A O 1
ATOM 677 N N . ARG A 1 92 ? -0.015 4.072 -10.416 1.00 68.94 92 ARG A N 1
ATOM 678 C CA . ARG A 1 92 ? -0.243 5.100 -11.437 1.00 68.94 92 ARG A CA 1
ATOM 679 C C . ARG A 1 92 ? 0.916 5.078 -12.426 1.00 68.94 92 ARG A C 1
ATOM 681 O O . ARG A 1 92 ? 2.043 4.786 -12.045 1.00 68.94 92 ARG A O 1
ATOM 688 N N . ARG A 1 93 ? 0.661 5.392 -13.698 1.00 57.78 93 ARG A N 1
ATOM 689 C CA . ARG A 1 93 ? 1.737 5.477 -14.711 1.00 57.78 93 ARG A CA 1
ATOM 690 C C . ARG A 1 93 ? 2.370 6.868 -14.801 1.00 57.78 93 ARG A C 1
ATOM 692 O O . ARG A 1 93 ? 3.423 6.998 -15.408 1.00 57.78 93 ARG A O 1
ATOM 699 N N . SER A 1 94 ? 1.705 7.877 -14.244 1.00 55.16 94 SER A N 1
ATOM 700 C CA . SER A 1 94 ? 2.145 9.274 -14.165 1.00 55.16 94 SER A CA 1
ATOM 701 C C . SER A 1 94 ? 2.828 9.622 -12.836 1.00 55.16 94 SER A C 1
ATOM 703 O O . SER A 1 94 ? 3.381 10.710 -12.713 1.00 55.16 94 SER A O 1
ATOM 705 N N . ALA A 1 95 ? 2.780 8.724 -11.846 1.00 60.16 95 ALA A N 1
ATOM 706 C CA . ALA A 1 95 ? 3.502 8.878 -10.589 1.00 60.16 95 ALA A CA 1
ATOM 707 C C . ALA A 1 95 ? 4.962 8.437 -10.743 1.00 60.16 95 ALA A C 1
ATOM 709 O O . ALA A 1 95 ? 5.297 7.686 -11.663 1.00 60.16 95 ALA A O 1
ATOM 710 N N . GLU A 1 96 ? 5.812 8.897 -9.826 1.00 64.38 96 GLU A N 1
ATOM 711 C CA . GLU A 1 96 ? 7.194 8.442 -9.720 1.00 64.38 96 GLU A CA 1
ATOM 712 C C . GLU A 1 96 ? 7.232 6.910 -9.673 1.00 64.38 96 GLU A C 1
ATOM 714 O O . GLU A 1 96 ? 6.498 6.271 -8.917 1.00 64.38 96 GLU A O 1
ATOM 719 N N . SER A 1 97 ? 8.020 6.318 -10.569 1.00 70.94 97 SER A N 1
ATOM 720 C CA . SER A 1 97 ? 8.052 4.874 -10.744 1.00 70.94 97 SER A CA 1
ATOM 721 C C . SER A 1 97 ? 9.307 4.312 -10.099 1.00 70.94 97 SER A C 1
ATOM 723 O O . SER A 1 97 ? 10.416 4.691 -10.463 1.00 70.94 97 SER A O 1
ATOM 725 N N . HIS A 1 98 ? 9.135 3.359 -9.188 1.00 81.44 98 HIS A N 1
ATOM 726 C CA . HIS A 1 98 ? 10.229 2.734 -8.441 1.00 81.44 98 HIS A CA 1
ATOM 727 C C . HIS A 1 98 ? 10.657 1.417 -9.104 1.00 81.44 98 HIS A C 1
ATOM 729 O O . HIS A 1 98 ? 10.856 0.400 -8.443 1.00 81.44 98 HIS A O 1
ATOM 735 N N . ILE A 1 99 ? 10.747 1.422 -10.440 1.00 83.56 99 ILE A N 1
ATOM 736 C CA . ILE A 1 99 ? 11.024 0.231 -11.261 1.00 83.56 99 ILE A CA 1
ATOM 737 C C . ILE A 1 99 ? 12.375 -0.376 -10.906 1.00 83.56 99 ILE A C 1
ATOM 739 O O . ILE A 1 99 ? 12.454 -1.583 -10.698 1.00 83.56 99 ILE A O 1
ATOM 743 N N . ASP A 1 100 ? 13.413 0.449 -10.802 1.00 85.94 100 ASP A N 1
ATOM 744 C CA . ASP A 1 100 ? 14.774 -0.027 -10.545 1.00 85.94 100 ASP A CA 1
ATOM 745 C C . ASP A 1 100 ? 14.877 -0.699 -9.170 1.00 85.94 100 ASP A C 1
ATOM 747 O O . ASP A 1 100 ? 15.451 -1.781 -9.032 1.00 85.94 100 ASP A O 1
ATOM 751 N N . GLU A 1 101 ? 14.235 -0.108 -8.159 1.00 88.56 101 GLU A N 1
ATOM 752 C CA . GLU A 1 101 ? 14.140 -0.694 -6.821 1.00 88.56 101 GLU A CA 1
ATOM 753 C C . GLU A 1 101 ? 13.338 -2.004 -6.841 1.00 88.56 101 GLU A C 1
ATOM 755 O O . GLU A 1 101 ? 13.766 -3.009 -6.269 1.00 88.56 101 GLU A O 1
ATOM 760 N N . LEU A 1 102 ? 12.202 -2.027 -7.546 1.00 87.50 102 LEU A N 1
ATOM 761 C CA . LEU A 1 102 ? 11.368 -3.218 -7.687 1.00 87.50 102 LEU A CA 1
ATOM 762 C C . LEU A 1 102 ? 12.117 -4.360 -8.385 1.00 87.50 102 LEU A C 1
ATOM 764 O O . LEU A 1 102 ? 11.989 -5.506 -7.959 1.00 87.50 102 LEU A O 1
ATOM 768 N N . HIS A 1 103 ? 12.915 -4.074 -9.415 1.00 87.31 103 HIS A N 1
ATOM 769 C CA . HIS A 1 103 ? 13.770 -5.079 -10.050 1.00 87.31 103 HIS A CA 1
ATOM 770 C C . HIS A 1 103 ? 14.791 -5.646 -9.065 1.00 87.31 103 HIS A C 1
ATOM 772 O O . HIS A 1 103 ? 14.956 -6.863 -9.012 1.00 87.31 103 HIS A O 1
ATOM 778 N N . GLY A 1 104 ? 15.412 -4.804 -8.234 1.00 86.12 104 GLY A N 1
ATOM 779 C CA . GLY A 1 104 ? 16.290 -5.271 -7.156 1.00 86.12 104 GLY A CA 1
ATOM 780 C C . GLY A 1 104 ? 15.570 -6.187 -6.158 1.00 86.12 104 GLY A C 1
ATOM 781 O O . GLY A 1 104 ? 16.111 -7.215 -5.740 1.00 86.12 104 GLY A O 1
ATOM 782 N N . ILE A 1 105 ? 14.320 -5.869 -5.815 1.00 87.81 105 ILE A N 1
ATOM 783 C CA . ILE A 1 105 ? 13.482 -6.694 -4.931 1.00 87.81 105 ILE A CA 1
ATOM 784 C C . ILE A 1 105 ? 13.109 -8.025 -5.597 1.00 87.81 105 ILE A C 1
ATOM 786 O O . ILE A 1 105 ? 13.214 -9.073 -4.964 1.00 87.81 105 ILE A O 1
ATOM 790 N N . ILE A 1 106 ? 12.701 -8.019 -6.865 1.00 86.88 106 ILE A N 1
ATOM 791 C CA . ILE A 1 106 ? 12.338 -9.242 -7.598 1.00 86.88 106 ILE A CA 1
ATOM 792 C C . ILE A 1 106 ? 13.561 -10.131 -7.816 1.00 86.88 106 ILE A C 1
ATOM 794 O O . ILE A 1 106 ? 13.439 -11.335 -7.683 1.00 86.88 106 ILE A O 1
ATOM 798 N N . ALA A 1 107 ? 14.734 -9.560 -8.093 1.00 85.44 107 ALA A N 1
ATOM 799 C CA . ALA A 1 107 ? 15.966 -10.330 -8.253 1.00 85.44 107 ALA A CA 1
ATOM 800 C C . ALA A 1 107 ? 16.462 -10.941 -6.930 1.00 85.44 107 ALA A C 1
ATOM 802 O O . ALA A 1 107 ? 17.088 -11.999 -6.930 1.00 85.44 107 ALA A O 1
ATOM 803 N N . SER A 1 108 ? 16.208 -10.272 -5.799 1.00 83.00 108 SER A N 1
ATOM 804 C CA . SER A 1 108 ? 16.592 -10.765 -4.466 1.00 83.00 108 SER A CA 1
ATOM 805 C C . SER A 1 108 ? 15.572 -11.722 -3.847 1.00 83.00 108 SER A C 1
ATOM 807 O O . SER A 1 108 ? 15.934 -12.563 -3.023 1.00 83.00 108 SER A O 1
ATOM 809 N N . SER A 1 109 ? 14.303 -11.624 -4.237 1.00 74.75 109 SER A N 1
ATOM 810 C CA . SER A 1 109 ? 13.286 -12.626 -3.930 1.00 74.75 109 SER A CA 1
ATOM 811 C C . SER A 1 109 ? 13.373 -13.753 -4.961 1.00 74.75 109 SER A C 1
ATOM 813 O O . SER A 1 109 ? 13.677 -13.522 -6.118 1.00 74.75 109 SER A O 1
ATOM 815 N N . ASN A 1 110 ? 13.108 -15.009 -4.602 1.00 69.56 110 ASN A N 1
ATOM 816 C CA . ASN A 1 110 ? 13.085 -16.106 -5.589 1.00 69.56 110 ASN A CA 1
ATOM 817 C C . ASN A 1 110 ? 11.836 -16.037 -6.506 1.00 69.56 110 ASN A C 1
ATOM 819 O O . ASN A 1 110 ? 11.274 -17.065 -6.885 1.00 69.56 110 ASN A O 1
ATOM 823 N N . ALA A 1 111 ? 11.341 -14.831 -6.791 1.00 68.50 111 ALA A N 1
ATOM 824 C CA . ALA A 1 111 ? 10.153 -14.570 -7.578 1.00 68.50 111 ALA A CA 1
ATOM 825 C C . ALA A 1 111 ? 10.498 -14.553 -9.073 1.00 68.50 111 ALA A C 1
ATOM 827 O O . ALA A 1 111 ? 11.555 -14.090 -9.491 1.00 68.50 111 ALA A O 1
ATOM 828 N N . SER A 1 112 ? 9.586 -15.054 -9.907 1.00 67.75 112 SER A N 1
ATOM 829 C CA . SER A 1 112 ? 9.757 -15.005 -11.360 1.00 67.75 112 SER A CA 1
ATOM 830 C C . SER A 1 112 ? 9.574 -13.574 -11.875 1.00 67.75 112 SER A C 1
ATOM 832 O O . SER A 1 112 ? 8.523 -12.964 -11.659 1.00 67.75 112 SER A O 1
ATOM 834 N N . GLU A 1 113 ? 10.557 -13.065 -12.623 1.00 68.25 113 GLU A N 1
ATOM 835 C CA . GLU A 1 113 ? 10.488 -11.753 -13.287 1.00 68.25 113 GLU A CA 1
ATOM 836 C C . GLU A 1 113 ? 9.253 -11.606 -14.188 1.00 68.25 113 GLU A C 1
ATOM 838 O O . GLU A 1 113 ? 8.628 -10.542 -14.230 1.00 68.25 113 GLU A O 1
ATOM 843 N N . THR A 1 114 ? 8.847 -12.686 -14.864 1.00 64.19 114 THR A N 1
ATOM 844 C CA . THR A 1 114 ? 7.665 -12.700 -15.736 1.00 64.19 114 THR A CA 1
ATOM 845 C C . THR A 1 114 ? 6.394 -12.386 -14.948 1.00 64.19 114 THR A C 1
ATOM 847 O O . THR A 1 114 ? 5.624 -11.513 -15.350 1.00 64.19 114 THR A O 1
ATOM 850 N N . ILE A 1 115 ? 6.226 -13.011 -13.778 1.00 67.69 115 ILE A N 1
ATOM 851 C CA . ILE A 1 115 ? 5.076 -12.794 -12.886 1.00 67.69 115 ILE A CA 1
ATOM 852 C C . ILE A 1 115 ? 5.075 -11.354 -12.355 1.00 67.69 115 ILE A C 1
ATOM 854 O O . ILE A 1 115 ? 4.031 -10.700 -12.329 1.00 67.69 115 ILE A O 1
ATOM 858 N N . GLY A 1 116 ? 6.248 -10.824 -11.997 1.00 70.12 116 GLY A N 1
ATOM 859 C CA . GLY A 1 116 ? 6.385 -9.439 -11.544 1.00 70.12 116 GLY A CA 1
ATOM 860 C C . GLY A 1 116 ? 5.891 -8.424 -12.580 1.00 70.12 116 GLY A C 1
ATOM 861 O O . GLY A 1 116 ? 5.184 -7.480 -12.233 1.00 70.12 116 GLY A O 1
ATOM 862 N N . SER A 1 117 ? 6.192 -8.643 -13.862 1.00 72.38 117 SER A N 1
ATOM 863 C CA . SER A 1 117 ? 5.829 -7.710 -14.938 1.00 72.38 117 SER A CA 1
ATOM 864 C C . SER A 1 117 ? 4.315 -7.613 -15.202 1.00 72.38 117 SER A C 1
ATOM 866 O O . SER A 1 117 ? 3.788 -6.516 -15.423 1.00 72.38 117 SER A O 1
ATOM 868 N N . GLU A 1 118 ? 3.593 -8.735 -15.127 1.00 72.75 118 GLU A N 1
ATOM 869 C CA . GLU A 1 118 ? 2.141 -8.795 -15.349 1.00 72.75 118 GLU A CA 1
ATOM 870 C C . GLU A 1 118 ? 1.361 -8.215 -14.167 1.00 72.75 118 GLU A C 1
ATOM 872 O O . GLU A 1 118 ? 0.430 -7.416 -14.345 1.00 72.75 118 GLU A O 1
ATOM 877 N N . ILE A 1 119 ? 1.786 -8.562 -12.949 1.00 76.38 119 ILE A N 1
ATOM 878 C CA . ILE A 1 119 ? 1.200 -8.050 -11.707 1.00 76.38 119 ILE A CA 1
ATOM 879 C C . ILE A 1 119 ? 1.414 -6.541 -11.636 1.00 76.38 119 ILE A C 1
ATOM 881 O O . ILE A 1 119 ? 0.450 -5.790 -11.479 1.00 76.38 119 ILE A O 1
ATOM 885 N N . ARG A 1 120 ? 2.633 -6.065 -11.897 1.00 80.81 120 ARG A N 1
ATOM 886 C CA . ARG A 1 120 ? 2.952 -4.634 -11.926 1.00 80.81 120 ARG A CA 1
ATOM 887 C C . ARG A 1 120 ? 2.042 -3.847 -12.850 1.00 80.81 120 ARG A C 1
ATOM 889 O O . ARG A 1 120 ? 1.551 -2.783 -12.471 1.00 80.81 120 ARG A O 1
ATOM 896 N N . ARG A 1 121 ? 1.778 -4.369 -14.050 1.00 74.31 121 ARG A N 1
ATOM 897 C CA . ARG A 1 121 ? 0.905 -3.704 -15.026 1.00 74.31 121 ARG A CA 1
ATOM 898 C C . ARG A 1 121 ? -0.524 -3.518 -14.506 1.00 74.31 121 ARG A C 1
ATOM 900 O O . ARG A 1 121 ? -1.196 -2.583 -14.944 1.00 74.31 121 ARG A O 1
ATOM 907 N N . THR A 1 122 ? -0.956 -4.394 -13.607 1.00 71.12 122 THR A N 1
ATOM 908 C CA . THR A 1 122 ? -2.328 -4.477 -13.103 1.00 71.12 122 THR A CA 1
ATOM 909 C C . THR A 1 122 ? -2.500 -3.752 -11.770 1.00 71.12 122 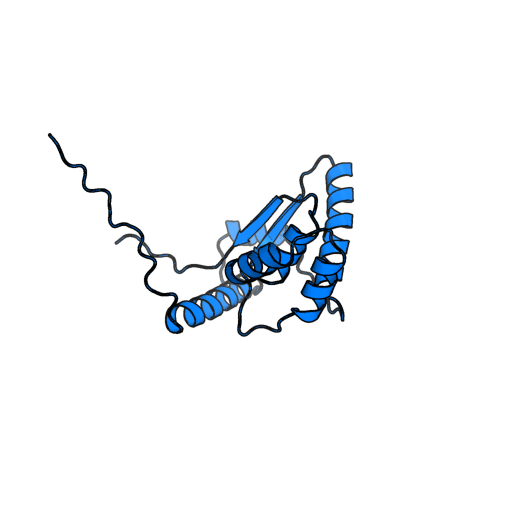THR A C 1
ATOM 911 O O . THR A 1 122 ? -3.484 -3.039 -11.601 1.00 71.12 122 THR A O 1
ATOM 914 N N . VAL A 1 123 ? -1.554 -3.897 -10.838 1.00 79.62 123 VAL A N 1
ATOM 915 C CA . VAL A 1 123 ? -1.690 -3.421 -9.449 1.00 79.62 123 VAL A CA 1
ATOM 916 C C . VAL A 1 123 ? -0.649 -2.382 -9.027 1.00 79.62 123 VAL A C 1
ATOM 918 O O . VAL A 1 123 ? -0.875 -1.675 -8.050 1.00 79.62 123 VAL A O 1
ATOM 921 N N . GLY A 1 124 ? 0.443 -2.211 -9.778 1.00 83.94 124 GLY A N 1
ATOM 922 C CA . GLY A 1 124 ? 1.485 -1.217 -9.494 1.00 83.94 124 GLY A CA 1
ATOM 923 C C . GLY A 1 124 ? 2.707 -1.726 -8.734 1.00 83.94 124 GLY A C 1
ATOM 924 O O . GLY A 1 124 ? 2.756 -2.876 -8.299 1.00 83.94 124 GLY A O 1
ATOM 925 N N . ASP A 1 125 ? 3.689 -0.836 -8.561 1.00 86.44 125 ASP A N 1
ATOM 926 C CA . ASP A 1 125 ? 5.014 -1.154 -8.006 1.00 86.44 125 ASP A CA 1
ATOM 927 C C . ASP A 1 125 ? 4.927 -1.650 -6.555 1.00 86.44 125 ASP A C 1
ATOM 929 O O . ASP A 1 125 ? 5.457 -2.710 -6.227 1.00 86.44 125 ASP A O 1
ATOM 933 N N . VAL A 1 126 ? 4.170 -0.942 -5.710 1.00 88.94 126 VAL A N 1
ATOM 934 C CA . VAL A 1 126 ? 4.015 -1.262 -4.281 1.00 88.94 126 VAL A CA 1
ATOM 935 C C . VAL A 1 126 ? 3.390 -2.641 -4.084 1.00 88.94 126 VAL A C 1
ATOM 937 O O . VAL A 1 126 ? 3.968 -3.497 -3.421 1.00 88.94 126 VAL A O 1
ATOM 940 N N . ALA A 1 127 ? 2.229 -2.889 -4.696 1.00 88.62 127 ALA A N 1
ATOM 941 C CA . ALA A 1 127 ? 1.540 -4.173 -4.587 1.00 88.62 127 ALA A CA 1
ATOM 942 C C . ALA A 1 127 ? 2.398 -5.329 -5.126 1.00 88.62 127 ALA A C 1
ATOM 944 O O . ALA A 1 127 ? 2.447 -6.399 -4.522 1.00 88.62 127 ALA A O 1
ATOM 945 N N . THR A 1 128 ? 3.126 -5.101 -6.223 1.00 89.38 128 THR A N 1
ATOM 946 C CA . THR A 1 128 ? 4.039 -6.105 -6.787 1.00 89.38 128 THR A CA 1
ATOM 947 C C . THR A 1 128 ? 5.177 -6.430 -5.829 1.00 89.38 128 THR A C 1
ATOM 949 O O . THR A 1 128 ? 5.499 -7.603 -5.671 1.00 89.38 128 THR A O 1
ATOM 952 N N . ALA A 1 129 ? 5.741 -5.437 -5.138 1.00 89.38 129 ALA A N 1
ATOM 953 C CA . ALA A 1 129 ? 6.788 -5.657 -4.143 1.00 89.38 129 ALA A CA 1
ATOM 954 C C . ALA A 1 129 ? 6.302 -6.551 -2.984 1.00 89.38 129 ALA A C 1
ATOM 956 O O . ALA A 1 129 ? 7.005 -7.480 -2.580 1.00 89.38 129 ALA A O 1
ATOM 957 N N . PHE A 1 130 ? 5.076 -6.331 -2.491 1.00 90.50 130 PHE A N 1
ATOM 958 C CA . PHE A 1 130 ? 4.458 -7.178 -1.459 1.00 90.50 130 PHE A CA 1
ATOM 959 C C . PHE A 1 130 ? 4.266 -8.628 -1.923 1.00 90.50 130 PHE A C 1
ATOM 961 O O . PHE A 1 130 ? 4.538 -9.566 -1.170 1.00 90.50 130 PHE A O 1
ATOM 968 N N . VAL A 1 131 ? 3.828 -8.818 -3.171 1.00 88.62 131 VAL A N 1
ATOM 969 C CA . VAL A 1 131 ? 3.629 -10.155 -3.747 1.00 88.62 131 VAL A CA 1
ATOM 970 C C . VAL A 1 131 ? 4.963 -10.859 -3.991 1.00 88.62 131 VAL A C 1
ATOM 972 O O . VAL A 1 131 ? 5.115 -12.014 -3.601 1.00 88.62 131 VAL A O 1
ATOM 975 N N . ALA A 1 132 ? 5.942 -10.169 -4.582 1.00 87.56 132 ALA A N 1
ATOM 976 C CA . ALA A 1 132 ? 7.255 -10.733 -4.897 1.00 87.56 132 ALA A CA 1
ATOM 977 C C . ALA A 1 132 ? 8.001 -11.199 -3.638 1.00 87.56 132 ALA A C 1
ATOM 979 O O . ALA A 1 132 ? 8.630 -12.254 -3.637 1.00 87.56 132 ALA A O 1
ATOM 980 N N . THR A 1 133 ? 7.879 -10.453 -2.540 1.00 86.38 133 THR A N 1
ATOM 981 C CA . THR A 1 133 ? 8.537 -10.788 -1.268 1.00 86.38 133 THR A CA 1
ATOM 982 C C . THR A 1 133 ? 7.765 -11.773 -0.392 1.00 86.38 133 THR A C 1
ATOM 984 O O . THR A 1 133 ? 8.303 -12.235 0.614 1.00 86.38 133 THR A O 1
ATOM 987 N N . GLY A 1 134 ? 6.526 -12.124 -0.752 1.00 82.00 134 GLY A N 1
ATOM 988 C CA . GLY A 1 134 ? 5.723 -13.087 0.003 1.00 82.00 134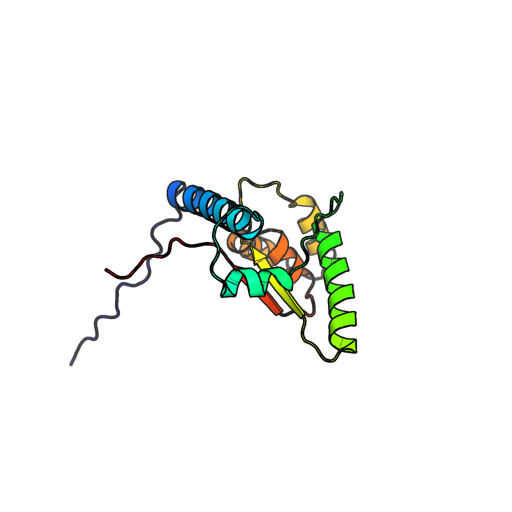 GLY A CA 1
ATOM 989 C C . GLY A 1 134 ? 5.406 -12.624 1.428 1.00 82.00 134 GLY A C 1
ATOM 990 O O . GLY A 1 134 ? 5.507 -13.405 2.377 1.00 82.00 134 GLY A O 1
ATOM 991 N N . THR A 1 135 ? 5.053 -11.347 1.608 1.00 82.25 135 THR A N 1
ATOM 992 C CA . THR A 1 135 ? 4.752 -10.805 2.944 1.00 82.25 135 THR A CA 1
ATOM 993 C C . THR A 1 135 ? 3.603 -11.545 3.633 1.00 82.25 135 THR A C 1
ATOM 995 O O . THR A 1 135 ? 2.605 -11.895 3.008 1.00 82.25 135 THR A O 1
ATOM 998 N N . LYS A 1 136 ? 3.702 -11.724 4.956 1.00 85.12 136 LYS A N 1
ATOM 999 C CA . LYS A 1 136 ? 2.697 -12.411 5.790 1.00 85.12 136 LYS A CA 1
ATOM 1000 C C . LYS A 1 136 ? 1.513 -11.505 6.164 1.00 85.12 136 LYS A C 1
ATOM 1002 O O . LYS A 1 136 ? 1.108 -11.441 7.324 1.00 85.12 136 LYS A O 1
ATOM 1007 N N . ALA A 1 137 ? 0.979 -10.770 5.199 1.00 87.62 137 ALA A N 1
ATOM 1008 C CA . ALA A 1 137 ? -0.153 -9.875 5.397 1.00 87.62 137 ALA A CA 1
ATOM 1009 C C . ALA A 1 137 ? -1.244 -10.154 4.364 1.00 87.62 137 ALA A C 1
ATOM 1011 O O . ALA A 1 137 ? -0.965 -10.599 3.252 1.00 87.62 137 ALA A O 1
ATOM 1012 N N . SER A 1 138 ? -2.495 -9.875 4.729 1.00 90.38 138 SER A N 1
ATOM 1013 C CA . SER A 1 138 ? -3.573 -9.833 3.736 1.00 90.38 138 SER A CA 1
ATOM 1014 C C . SER A 1 138 ? -3.416 -8.555 2.916 1.00 90.38 138 SER A C 1
ATOM 1016 O O . SER A 1 138 ? -3.382 -7.478 3.503 1.00 90.38 138 SER A O 1
ATOM 1018 N N . LEU A 1 139 ? -3.304 -8.664 1.591 1.00 91.50 139 LEU A N 1
ATOM 1019 C CA . LEU A 1 139 ? -3.098 -7.528 0.689 1.00 91.50 139 LEU A CA 1
ATOM 1020 C C . LEU A 1 139 ? -4.386 -7.204 -0.076 1.00 91.50 139 LEU A C 1
ATOM 1022 O O . LEU A 1 139 ? -4.919 -8.064 -0.775 1.00 91.50 139 LEU A O 1
ATOM 1026 N N . PHE A 1 140 ? -4.854 -5.961 0.019 1.00 91.25 140 PHE A N 1
ATOM 1027 C CA . PHE A 1 140 ? -5.971 -5.436 -0.767 1.00 91.25 140 PHE A CA 1
ATOM 1028 C C . PHE A 1 140 ? -5.499 -4.303 -1.666 1.00 91.25 140 PHE A C 1
ATOM 1030 O O . PHE A 1 140 ? -4.896 -3.340 -1.195 1.00 91.25 140 PHE A O 1
ATOM 1037 N N . VAL A 1 141 ? -5.820 -4.410 -2.953 1.00 88.81 141 VAL A N 1
ATOM 1038 C CA . VAL A 1 141 ? -5.579 -3.355 -3.935 1.00 88.81 141 VAL A CA 1
ATOM 1039 C C . VAL A 1 141 ? -6.902 -2.661 -4.215 1.00 88.81 141 VAL A C 1
ATOM 1041 O O . VAL A 1 141 ? -7.865 -3.321 -4.605 1.00 88.81 141 VAL A O 1
ATOM 1044 N N . PHE A 1 142 ? -6.958 -1.348 -4.012 1.00 86.31 142 PHE A N 1
ATOM 1045 C CA . PHE A 1 142 ? -8.158 -0.554 -4.269 1.00 86.31 142 PHE A CA 1
ATOM 1046 C C . PHE A 1 142 ? -7.891 0.558 -5.284 1.00 86.31 142 PHE A C 1
ATOM 1048 O O . PHE A 1 142 ? -6.756 0.980 -5.515 1.00 86.31 142 PHE A O 1
ATOM 1055 N N . GLN A 1 143 ? -8.969 1.023 -5.896 1.00 82.31 143 GLN A N 1
ATOM 1056 C CA . GLN A 1 143 ? -8.982 2.148 -6.816 1.00 82.31 143 GLN A CA 1
ATOM 1057 C C . GLN A 1 143 ? -10.304 2.878 -6.601 1.00 82.31 143 GLN A C 1
ATOM 1059 O O . GLN A 1 143 ? -11.346 2.225 -6.479 1.00 82.31 143 GLN A O 1
ATOM 1064 N N . ALA A 1 144 ? -10.276 4.205 -6.533 1.00 80.31 144 ALA A N 1
ATOM 1065 C CA . ALA A 1 144 ? -11.501 4.978 -6.491 1.00 80.31 144 ALA A CA 1
ATOM 1066 C C . ALA A 1 144 ? -12.251 4.818 -7.818 1.00 80.31 144 ALA A C 1
ATOM 1068 O O . ALA A 1 144 ? -11.675 4.883 -8.907 1.00 80.31 144 ALA A O 1
ATOM 1069 N N . SER A 1 145 ? -13.556 4.614 -7.704 1.00 74.94 145 SER A N 1
ATOM 1070 C CA . SER A 1 145 ? -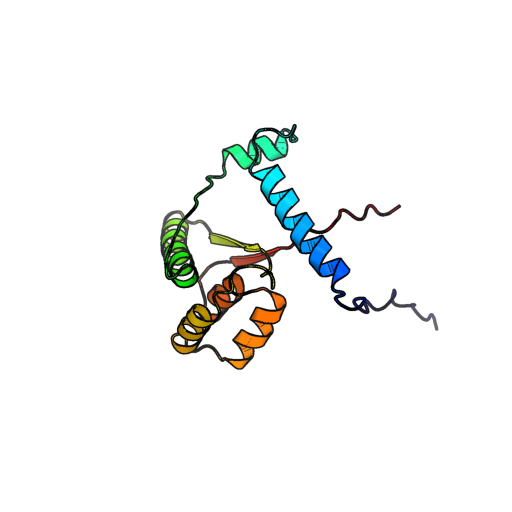14.487 4.639 -8.821 1.00 74.94 145 SER A CA 1
ATOM 1071 C C . SER A 1 145 ? -15.495 5.744 -8.571 1.00 74.94 145 SER A C 1
ATOM 1073 O O . SER A 1 145 ? -15.826 6.040 -7.421 1.00 74.94 145 SER A O 1
ATOM 1075 N N . GLU A 1 146 ? -16.004 6.333 -9.647 1.00 65.50 146 GLU A N 1
ATOM 1076 C CA . GLU A 1 146 ? -17.210 7.140 -9.542 1.00 65.50 146 GLU A CA 1
ATOM 1077 C C . GLU A 1 146 ? -18.347 6.252 -9.039 1.00 65.50 146 GLU A C 1
ATOM 1079 O O . GLU A 1 146 ? -18.452 5.074 -9.402 1.00 65.50 146 GLU A O 1
ATOM 1084 N N . ASN A 1 147 ? -19.162 6.817 -8.153 1.00 59.62 147 ASN A N 1
ATOM 1085 C CA . ASN A 1 147 ? -20.358 6.161 -7.667 1.00 59.62 147 ASN A CA 1
ATOM 1086 C C . ASN A 1 147 ? -21.375 6.220 -8.809 1.00 59.62 147 ASN A C 1
ATOM 1088 O O . ASN A 1 147 ? -22.116 7.195 -8.930 1.00 59.62 147 ASN A O 1
ATOM 1092 N N . VAL A 1 148 ? -21.342 5.230 -9.700 1.00 53.69 148 VAL A N 1
ATOM 1093 C CA . VAL A 1 148 ? -22.391 5.049 -10.701 1.00 53.69 148 VAL A CA 1
ATOM 1094 C C . VAL A 1 148 ? -23.623 4.615 -9.916 1.00 53.69 148 VAL A C 1
ATOM 1096 O O . VAL A 1 148 ? -23.759 3.451 -9.553 1.00 53.69 148 VAL A O 1
ATOM 1099 N N . GLY A 1 149 ? -24.453 5.584 -9.534 1.00 47.19 149 GLY A N 1
ATOM 1100 C CA . GLY A 1 149 ? -25.804 5.286 -9.092 1.00 47.19 149 GLY A CA 1
ATOM 1101 C C . GLY A 1 149 ? -26.519 4.610 -10.253 1.00 47.19 149 GLY A C 1
ATOM 1102 O O . GLY A 1 149 ? -26.515 5.153 -11.356 1.00 47.19 149 GLY A O 1
ATOM 1103 N N . ASP A 1 150 ? -27.056 3.416 -10.015 1.00 49.53 150 ASP A N 1
ATOM 1104 C CA . ASP A 1 150 ? -28.088 2.842 -10.876 1.00 49.53 150 ASP A CA 1
ATOM 1105 C C . ASP A 1 150 ? -29.279 3.818 -10.861 1.00 49.53 150 ASP A C 1
ATOM 1107 O O . ASP A 1 150 ? -30.024 3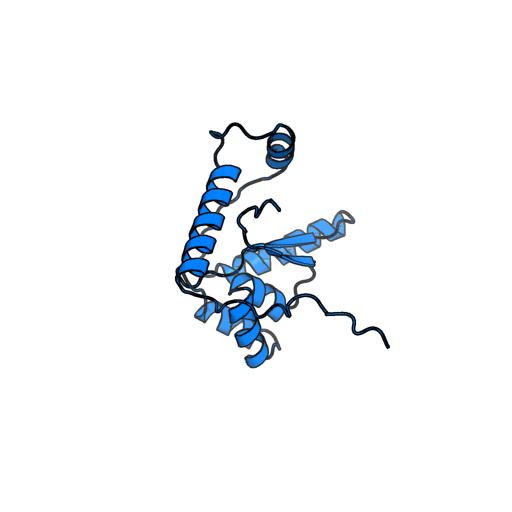.862 -9.878 1.00 49.53 150 ASP A O 1
ATOM 1111 N N . ASP A 1 151 ? -29.403 4.626 -11.915 1.00 39.50 151 ASP A N 1
ATOM 1112 C CA . ASP A 1 151 ? -30.661 5.253 -12.343 1.00 39.50 151 ASP A CA 1
ATOM 1113 C C . ASP A 1 151 ? -31.366 4.328 -13.350 1.00 39.50 151 ASP A C 1
ATOM 1115 O O . ASP A 1 151 ? -30.706 3.895 -14.329 1.00 39.50 151 ASP A O 1
#

Foldseek 3Di:
DDDPPDPPDCPPPPPDPVVQVVQVVQVVVVVCQLPDPPDPDDPVSVVVVVPDDDDDDDDPQVLVVVLVVLVVVCVVQVVVVHAAAAEEEAAHPPDDAPVVSLVVLLVPAVHDPVVLVVCCVTRNSNQSSCVSNVRRHHYHYDTDDPPPPDD

Secondary structure (DSSP, 8-state):
----------------HHHHHHHHHHHHHHHHHHH-TTS---HHHHHHHTT--------SSHHHHHHHHHHHHHHHHHHTT---EEEEEPPPSSSPP-HHHHHHHHHHTT--HHHHHHHHHHH-HHHHHHHHHT-SSEEEEE---------